Protein AF-A0AA95S8I0-F1 (afdb_monomer)

Sequence (92 aa):
MSYTYNLYSSDQLGLTKSYHIQTDLPPHKFRAIMMEFRRGGEKDPNVFLKYMIEQFQDGFHLFEYDDIVQYDADQENSAILANLLDQHDQTI

pLDDT: mean 70.84, std 14.08, range [43.91, 88.0]

Structure (mmCIF, N/CA/C/O backbone):
data_AF-A0AA95S8I0-F1
#
_entry.id   AF-A0AA95S8I0-F1
#
loop_
_atom_site.group_PDB
_atom_site.id
_atom_site.type_symbol
_atom_site.label_atom_id
_atom_site.label_alt_id
_atom_site.label_comp_id
_atom_site.label_asym_id
_atom_site.label_entity_id
_atom_site.label_seq_id
_atom_site.pdbx_PDB_ins_code
_atom_site.Cartn_x
_atom_site.Cartn_y
_atom_site.Cartn_z
_atom_site.occupancy
_atom_site.B_iso_or_equiv
_atom_site.auth_seq_id
_atom_site.auth_comp_id
_atom_site.auth_asym_id
_atom_site.auth_atom_id
_atom_site.pdbx_PDB_model_num
ATOM 1 N N . MET A 1 1 ? -13.144 -1.538 11.131 1.00 67.62 1 MET A N 1
ATOM 2 C CA . MET A 1 1 ? -12.897 -2.992 10.948 1.00 67.62 1 MET A CA 1
ATOM 3 C C . MET A 1 1 ? -11.762 -3.016 9.951 1.00 67.62 1 MET A C 1
ATOM 5 O O . MET A 1 1 ? -12.000 -2.629 8.815 1.00 67.62 1 MET A O 1
ATOM 9 N N . SER A 1 2 ? -10.537 -3.296 10.394 1.00 77.25 2 SER A N 1
ATOM 10 C CA . SER A 1 2 ? -9.345 -3.033 9.583 1.00 77.25 2 SER A CA 1
ATOM 11 C C . SER A 1 2 ? -9.009 -4.212 8.674 1.00 77.25 2 SER A C 1
ATOM 13 O O . SER A 1 2 ? -9.079 -5.364 9.100 1.00 77.25 2 SER A O 1
ATOM 15 N N . TYR A 1 3 ? -8.595 -3.915 7.449 1.00 83.19 3 TYR A N 1
ATOM 16 C CA . TYR A 1 3 ? -8.139 -4.869 6.447 1.00 83.19 3 TYR A CA 1
ATOM 17 C C . TYR A 1 3 ? -6.651 -4.671 6.191 1.00 83.19 3 TYR A C 1
ATOM 19 O O . TYR A 1 3 ? -6.180 -3.535 6.166 1.00 83.19 3 TYR A O 1
ATOM 27 N N . THR A 1 4 ? -5.936 -5.769 5.956 1.00 83.81 4 THR A N 1
ATOM 28 C CA . THR A 1 4 ? -4.512 -5.741 5.614 1.00 83.81 4 THR A CA 1
ATOM 29 C C . THR A 1 4 ? -4.325 -6.114 4.147 1.00 83.81 4 THR A C 1
ATOM 31 O O . THR A 1 4 ? -4.895 -7.101 3.678 1.00 83.81 4 THR A O 1
ATOM 34 N N . TYR A 1 5 ? -3.531 -5.330 3.423 1.00 82.50 5 TYR A N 1
ATOM 35 C CA . TYR A 1 5 ? -3.202 -5.534 2.017 1.00 82.50 5 TYR A CA 1
ATOM 36 C C . TYR A 1 5 ? -1.693 -5.538 1.825 1.00 82.50 5 TYR A C 1
ATOM 38 O O . TYR A 1 5 ? -1.004 -4.668 2.348 1.00 82.50 5 TYR A O 1
ATOM 46 N N . ASN A 1 6 ? -1.207 -6.464 1.003 1.00 80.25 6 ASN A N 1
ATOM 47 C CA . ASN A 1 6 ? 0.202 -6.536 0.645 1.00 80.25 6 ASN A CA 1
ATOM 48 C C . ASN A 1 6 ? 0.382 -6.032 -0.786 1.00 80.25 6 ASN A C 1
ATOM 50 O O . ASN A 1 6 ? -0.291 -6.495 -1.713 1.00 80.25 6 ASN A O 1
ATOM 54 N N . LEU A 1 7 ? 1.280 -5.069 -0.955 1.00 77.12 7 LEU A N 1
ATOM 55 C CA . LEU A 1 7 ? 1.689 -4.513 -2.236 1.00 77.12 7 LEU A CA 1
ATOM 56 C C . LEU A 1 7 ? 3.146 -4.876 -2.487 1.00 77.12 7 LEU A C 1
ATOM 58 O O . LEU A 1 7 ? 4.007 -4.626 -1.653 1.00 77.12 7 LEU A O 1
ATOM 62 N N . TYR A 1 8 ? 3.403 -5.455 -3.653 1.00 71.50 8 TYR A N 1
ATOM 63 C CA . TYR A 1 8 ? 4.738 -5.847 -4.077 1.00 71.50 8 TYR A CA 1
ATOM 64 C C . TYR A 1 8 ? 5.185 -4.921 -5.200 1.00 71.50 8 TYR A C 1
ATOM 66 O O . TYR A 1 8 ? 4.476 -4.765 -6.199 1.00 71.50 8 TYR A O 1
ATOM 74 N N . SER A 1 9 ? 6.356 -4.318 -5.034 1.00 69.06 9 SER A N 1
ATOM 75 C CA . SER A 1 9 ? 7.059 -3.612 -6.098 1.00 69.06 9 SER A CA 1
ATOM 76 C C . SER A 1 9 ? 8.148 -4.526 -6.628 1.00 69.06 9 SER A C 1
ATOM 78 O O . SER A 1 9 ? 9.069 -4.845 -5.886 1.00 69.06 9 SER A O 1
ATOM 80 N N . SER A 1 10 ? 8.066 -4.959 -7.886 1.00 59.47 10 SER A N 1
ATOM 81 C CA . SER A 1 10 ? 9.199 -5.629 -8.529 1.00 59.47 10 SER A CA 1
ATOM 82 C C . SER A 1 10 ? 10.016 -4.594 -9.286 1.00 59.47 10 SER A C 1
ATOM 84 O O . SER A 1 10 ? 9.543 -4.072 -10.300 1.00 59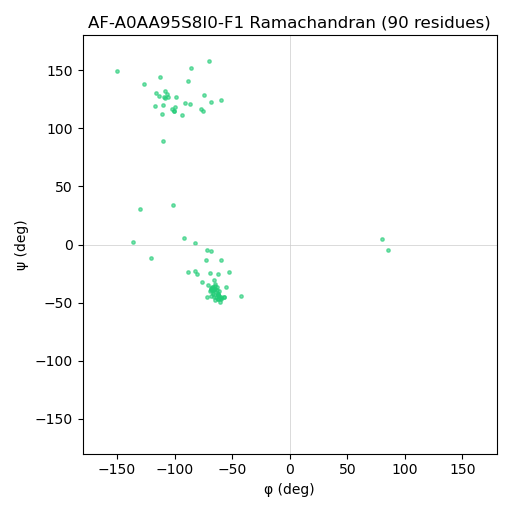.47 10 SER A O 1
ATOM 86 N N . ASP A 1 11 ? 11.231 -4.316 -8.824 1.00 54.28 11 ASP A N 1
ATOM 87 C CA . ASP A 1 11 ? 12.213 -3.643 -9.667 1.0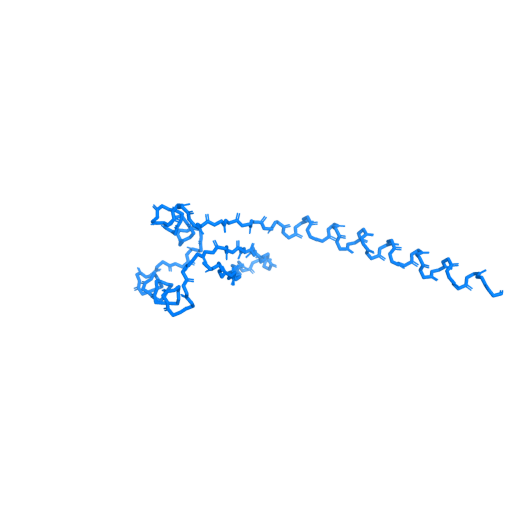0 54.28 11 ASP A CA 1
ATOM 88 C C . ASP A 1 11 ? 12.962 -4.681 -10.524 1.00 54.28 11 ASP A C 1
ATOM 90 O O . ASP A 1 11 ? 13.097 -5.846 -10.135 1.00 54.28 11 ASP A O 1
ATOM 94 N N . GLN A 1 12 ? 13.454 -4.285 -11.703 1.00 48.81 12 GLN A N 1
ATOM 95 C CA . GLN A 1 12 ? 14.121 -5.187 -12.665 1.00 48.81 12 GLN A CA 1
ATOM 96 C C . GLN A 1 12 ? 15.378 -5.881 -12.100 1.00 48.81 12 GLN A C 1
ATOM 98 O O . GLN A 1 12 ? 15.870 -6.841 -12.691 1.00 48.81 12 GLN A O 1
ATOM 103 N N . LEU A 1 13 ? 15.884 -5.413 -10.957 1.00 56.53 13 LEU A N 1
ATOM 104 C CA . LEU A 1 13 ? 17.087 -5.897 -10.279 1.00 56.53 13 LEU A CA 1
ATOM 105 C C . LEU A 1 13 ? 16.824 -6.992 -9.229 1.00 56.53 13 LEU A C 1
ATOM 107 O O . LEU A 1 13 ? 17.757 -7.408 -8.548 1.00 56.53 13 LEU A O 1
ATOM 111 N N . GLY A 1 14 ? 15.586 -7.479 -9.095 1.00 48.44 14 GLY A N 1
ATOM 112 C CA . GLY A 1 14 ? 15.260 -8.607 -8.211 1.00 48.44 14 GLY A CA 1
ATOM 113 C C . GLY A 1 14 ? 15.105 -8.253 -6.728 1.00 48.44 14 GLY A C 1
ATOM 114 O O . GLY A 1 14 ? 14.888 -9.152 -5.924 1.00 48.44 14 GLY A O 1
ATOM 115 N N . LEU A 1 15 ? 15.169 -6.966 -6.370 1.00 52.19 15 LEU A N 1
ATOM 116 C CA . LEU A 1 15 ? 14.766 -6.469 -5.053 1.00 52.19 15 LEU A CA 1
ATOM 117 C C . LEU A 1 15 ? 13.261 -6.182 -5.073 1.00 52.19 15 LEU A C 1
ATOM 119 O O . LEU A 1 15 ? 12.784 -5.390 -5.895 1.00 52.19 15 LEU A O 1
ATOM 123 N N . THR A 1 16 ? 12.513 -6.840 -4.189 1.00 59.97 16 THR A N 1
ATOM 124 C CA . THR A 1 16 ? 11.053 -6.745 -4.119 1.00 59.97 16 THR A CA 1
ATOM 125 C C . THR A 1 16 ? 10.616 -6.007 -2.871 1.00 59.97 16 THR A C 1
ATOM 127 O O . THR A 1 16 ? 10.293 -6.626 -1.869 1.00 59.97 16 THR A O 1
ATOM 130 N N . LYS A 1 17 ? 10.497 -4.677 -2.935 1.00 66.94 17 LYS A N 1
ATOM 131 C CA . LYS A 1 17 ? 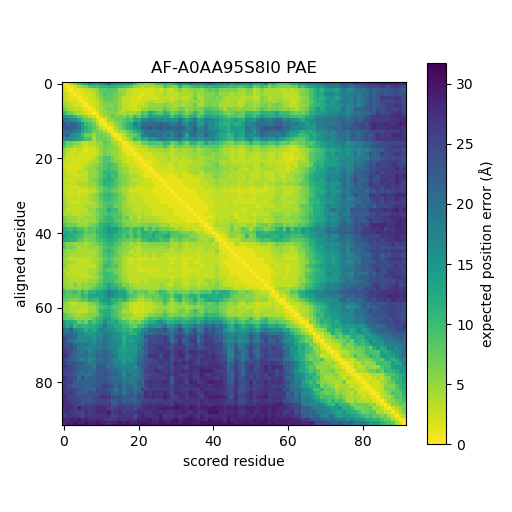9.916 -3.946 -1.800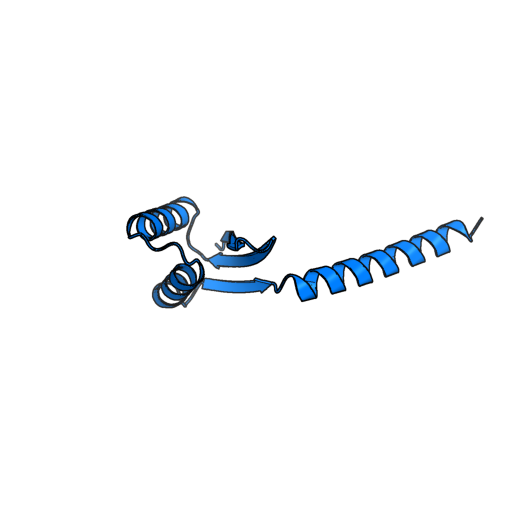 1.00 66.94 17 LYS A CA 1
ATOM 132 C C . LYS A 1 17 ? 8.494 -4.431 -1.537 1.00 66.94 17 LYS A C 1
ATOM 134 O O . LYS A 1 17 ? 7.644 -4.409 -2.439 1.00 66.94 17 LYS A O 1
ATOM 139 N N . SER A 1 18 ? 8.253 -4.859 -0.303 1.00 71.38 18 SER A N 1
ATOM 140 C CA . SER A 1 18 ? 6.945 -5.280 0.173 1.00 71.38 18 SER A CA 1
ATOM 141 C C . SER A 1 18 ? 6.361 -4.219 1.106 1.00 71.38 18 SER A C 1
ATOM 143 O O . SER A 1 18 ? 7.000 -3.724 2.034 1.00 71.38 18 SER A O 1
ATOM 145 N N . TYR A 1 19 ? 5.122 -3.835 0.819 1.00 78.81 19 TYR A N 1
ATOM 146 C CA . TYR A 1 19 ? 4.381 -2.828 1.564 1.00 78.81 19 TYR A CA 1
ATOM 147 C C . TYR A 1 19 ? 3.162 -3.487 2.188 1.00 78.81 19 TYR A C 1
ATOM 149 O O . TYR A 1 19 ? 2.296 -3.997 1.472 1.00 78.81 19 TYR A O 1
ATOM 157 N N . HIS A 1 20 ? 3.075 -3.470 3.514 1.00 83.81 20 HIS A N 1
ATOM 158 C CA . HIS A 1 20 ? 1.897 -3.937 4.235 1.00 83.81 20 HIS A CA 1
ATOM 159 C C . HIS A 1 20 ? 1.058 -2.734 4.644 1.00 83.81 20 HIS A C 1
ATOM 161 O O . HIS A 1 20 ? 1.494 -1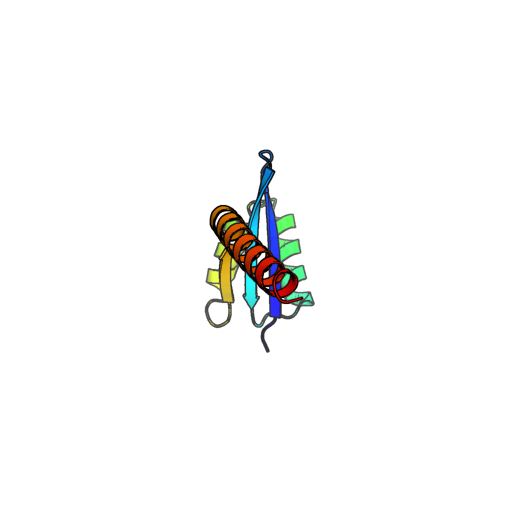.867 5.398 1.00 83.81 20 HIS A O 1
ATOM 167 N N . ILE A 1 21 ? -0.163 -2.685 4.133 1.00 84.88 21 ILE A N 1
ATOM 168 C CA . ILE A 1 21 ? -1.105 -1.598 4.354 1.00 84.88 21 ILE A CA 1
ATOM 169 C C . ILE A 1 21 ? -2.229 -2.105 5.234 1.00 84.88 21 ILE A C 1
ATOM 171 O O . ILE A 1 21 ? -2.975 -2.989 4.820 1.00 84.88 21 ILE A O 1
ATOM 175 N N . GLN A 1 22 ? -2.415 -1.492 6.394 1.00 86.31 22 GLN A N 1
ATOM 176 C CA . GLN A 1 22 ? -3.621 -1.656 7.189 1.00 86.31 22 GLN A CA 1
ATOM 177 C C . GLN A 1 22 ? -4.551 -0.467 6.941 1.00 86.31 22 GLN A C 1
ATOM 179 O O . GLN A 1 22 ? -4.132 0.682 7.045 1.00 86.31 22 GLN A O 1
ATOM 184 N N . THR A 1 23 ? -5.805 -0.731 6.572 1.00 86.88 23 THR A N 1
ATOM 185 C CA . THR A 1 23 ? -6.808 0.313 6.322 1.00 86.88 23 THR A CA 1
ATOM 186 C C . THR A 1 23 ? -8.228 -0.145 6.633 1.00 86.88 23 THR A C 1
ATOM 188 O O . THR A 1 23 ? -8.566 -1.312 6.457 1.00 86.88 23 THR A O 1
ATOM 191 N N . ASP A 1 24 ? -9.101 0.771 7.054 1.00 88.00 24 ASP A N 1
ATOM 192 C CA . ASP A 1 24 ? -10.544 0.509 7.183 1.00 88.00 24 ASP A CA 1
ATOM 193 C C . ASP A 1 24 ? -11.265 0.383 5.830 1.00 88.00 24 ASP A C 1
ATOM 195 O O . ASP A 1 24 ? -12.460 0.069 5.774 1.00 88.00 24 ASP A O 1
ATOM 199 N N . LEU A 1 25 ? -10.559 0.606 4.716 1.00 86.19 25 LEU A N 1
ATOM 200 C CA . LEU A 1 25 ? -11.126 0.436 3.388 1.00 86.19 25 LEU A CA 1
ATOM 201 C C . LEU A 1 25 ? -11.409 -1.046 3.104 1.00 86.19 25 LEU A C 1
ATOM 203 O O . LEU A 1 25 ? -10.485 -1.864 3.094 1.00 86.19 25 LEU A O 1
ATOM 207 N N . PRO A 1 26 ? -12.667 -1.406 2.790 1.00 87.19 26 PRO A N 1
ATOM 208 C CA . PRO A 1 26 ? -13.005 -2.767 2.417 1.00 87.19 26 PRO A CA 1
ATOM 209 C C . PRO A 1 26 ? -12.426 -3.127 1.036 1.00 87.19 26 PRO A C 1
ATOM 211 O O . PRO A 1 26 ? -12.220 -2.239 0.197 1.00 87.19 26 PRO A O 1
ATOM 214 N N . PRO A 1 27 ? -12.255 -4.429 0.734 1.00 84.62 27 PRO A N 1
ATOM 215 C CA . PRO A 1 27 ? -11.509 -4.889 -0.442 1.00 84.62 27 PRO A CA 1
ATOM 216 C C . PRO A 1 27 ? -11.996 -4.331 -1.780 1.00 84.62 27 PRO A C 1
ATOM 218 O O . PRO A 1 27 ? -11.196 -4.045 -2.668 1.00 84.62 27 PRO A O 1
ATOM 221 N N . HIS A 1 28 ? -13.308 -4.149 -1.939 1.00 85.88 28 HIS A N 1
ATOM 222 C CA . HIS A 1 28 ? -13.887 -3.624 -3.175 1.00 85.88 28 HIS A CA 1
ATOM 223 C C . HIS A 1 28 ? -13.527 -2.148 -3.413 1.00 85.88 28 HIS A C 1
ATOM 225 O O . HIS A 1 28 ? -13.243 -1.780 -4.551 1.00 85.88 28 HIS A O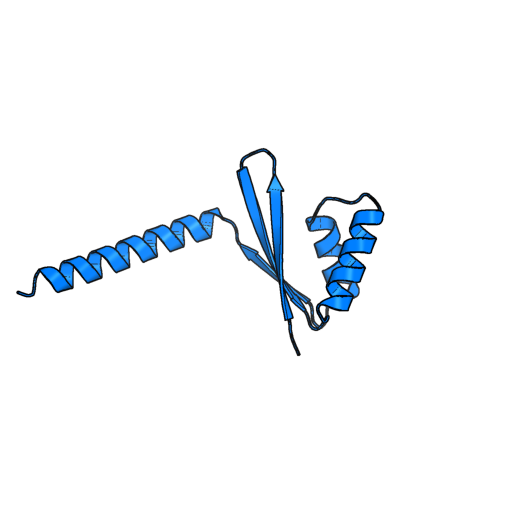 1
ATOM 231 N N . LYS A 1 29 ? -13.477 -1.321 -2.357 1.00 86.12 29 LYS A N 1
ATOM 232 C CA . LYS A 1 29 ? -13.068 0.090 -2.459 1.00 86.12 29 LYS A CA 1
ATOM 233 C C . LYS A 1 29 ? -11.572 0.207 -2.703 1.00 86.12 29 LYS A C 1
ATOM 235 O O . LYS A 1 29 ? -11.166 0.927 -3.606 1.00 86.12 29 LYS A O 1
ATOM 240 N N . PHE A 1 30 ? -10.772 -0.555 -1.959 1.00 87.38 30 PHE A N 1
ATOM 241 C CA . PHE A 1 30 ? -9.320 -0.569 -2.131 1.00 87.38 30 PHE A CA 1
ATOM 242 C C . PHE A 1 30 ? -8.926 -0.952 -3.569 1.00 87.38 30 PHE A C 1
ATOM 244 O O . PHE A 1 30 ? -8.125 -0.270 -4.207 1.00 87.38 30 PHE A O 1
ATOM 251 N N . ARG A 1 31 ? -9.564 -1.991 -4.132 1.00 84.81 31 ARG A N 1
ATOM 252 C CA . ARG A 1 31 ? -9.367 -2.388 -5.536 1.00 84.81 31 ARG A CA 1
ATOM 253 C C . ARG A 1 31 ? -9.802 -1.312 -6.529 1.00 84.81 31 ARG A C 1
ATOM 255 O O . ARG A 1 31 ? -9.104 -1.116 -7.518 1.00 84.81 31 ARG A O 1
ATOM 262 N N . ALA A 1 32 ? -10.929 -0.639 -6.295 1.00 85.50 32 ALA A N 1
ATOM 263 C CA . ALA A 1 32 ? -11.401 0.429 -7.176 1.00 85.50 32 ALA A CA 1
ATOM 264 C C . ALA A 1 32 ? -10.383 1.576 -7.257 1.00 85.50 32 ALA A C 1
ATOM 266 O O . ALA A 1 32 ? -9.957 1.921 -8.357 1.00 85.50 32 ALA A O 1
ATOM 267 N N . ILE A 1 33 ? -9.909 2.057 -6.103 1.00 87.31 33 ILE A N 1
ATOM 268 C CA . ILE A 1 33 ? -8.908 3.130 -6.014 1.00 87.31 33 ILE A CA 1
ATOM 269 C C . ILE A 1 33 ? -7.617 2.715 -6.729 1.00 87.31 33 ILE A C 1
ATOM 271 O O . ILE A 1 33 ? -7.094 3.458 -7.555 1.00 87.31 33 ILE A O 1
ATOM 275 N N . MET A 1 34 ? -7.125 1.496 -6.486 1.00 84.56 34 MET A N 1
ATOM 276 C CA . MET A 1 34 ? -5.919 0.992 -7.150 1.00 84.56 34 MET A CA 1
ATOM 277 C C . MET A 1 34 ? -6.075 0.899 -8.676 1.00 84.56 34 MET A C 1
ATOM 279 O O . MET A 1 34 ? -5.141 1.213 -9.414 1.00 84.56 34 MET A O 1
ATOM 283 N N . MET A 1 35 ? -7.239 0.466 -9.170 1.00 83.81 35 MET A N 1
ATOM 284 C CA . MET A 1 35 ? -7.507 0.415 -10.609 1.00 83.81 35 MET A CA 1
ATOM 285 C C . MET A 1 35 ? -7.559 1.811 -11.227 1.00 83.81 35 MET A C 1
ATOM 287 O O . MET A 1 35 ? -7.015 2.002 -12.311 1.00 83.81 35 MET A O 1
ATOM 291 N N . GLU A 1 36 ? -8.185 2.780 -10.562 1.00 85.62 36 GLU A N 1
ATOM 292 C CA . GLU A 1 36 ? -8.208 4.171 -11.023 1.00 85.62 36 GLU A CA 1
ATOM 293 C C . GLU A 1 36 ? -6.801 4.767 -11.065 1.00 85.62 36 GLU A C 1
ATOM 295 O O . GLU A 1 36 ? -6.418 5.352 -12.078 1.00 85.62 36 GLU A O 1
ATOM 300 N N . PHE A 1 37 ? -5.995 4.509 -10.035 1.00 83.50 37 PHE A N 1
ATOM 301 C CA . PHE A 1 37 ? -4.608 4.957 -9.973 1.00 83.50 37 PHE A CA 1
ATOM 302 C C . PHE A 1 37 ? -3.772 4.407 -11.138 1.00 83.50 37 PHE A C 1
ATOM 304 O O . PHE A 1 37 ? -3.098 5.160 -11.839 1.00 83.50 37 PHE A O 1
ATOM 311 N N . ARG A 1 38 ? -3.910 3.105 -11.437 1.00 80.25 38 ARG A N 1
ATOM 312 C CA . ARG A 1 38 ? -3.250 2.467 -12.592 1.00 80.25 38 ARG A CA 1
ATOM 313 C C . ARG A 1 38 ? -3.738 3.012 -13.935 1.00 80.25 38 ARG A C 1
ATOM 315 O O . ARG A 1 38 ? -2.960 3.081 -14.884 1.00 80.25 38 ARG A O 1
ATOM 322 N N . ARG A 1 39 ? -5.018 3.387 -14.049 1.00 80.50 39 ARG A N 1
ATOM 323 C CA . ARG A 1 39 ? -5.578 3.985 -15.278 1.00 80.50 39 ARG A CA 1
ATOM 324 C C . ARG A 1 39 ? -5.031 5.386 -15.542 1.00 80.50 39 ARG A C 1
ATOM 326 O O . ARG A 1 39 ? -4.974 5.775 -16.704 1.00 80.50 39 ARG A O 1
ATOM 333 N N . GLY A 1 40 ? -4.583 6.093 -14.505 1.00 79.31 40 GLY A N 1
ATOM 334 C CA . GLY A 1 40 ? -3.864 7.364 -14.622 1.00 79.31 40 GLY A CA 1
ATOM 335 C C . GLY A 1 40 ? -2.460 7.246 -15.229 1.00 79.31 40 GLY A C 1
ATOM 336 O O . GLY A 1 40 ? -1.827 8.265 -15.477 1.00 79.31 40 GLY A O 1
ATOM 337 N N . GLY A 1 41 ? -1.973 6.027 -15.489 1.00 73.50 41 GLY A N 1
ATOM 338 C CA . GLY A 1 41 ? -0.638 5.776 -16.040 1.00 73.50 41 GLY A CA 1
ATOM 339 C C . GLY A 1 41 ? 0.471 5.724 -14.989 1.00 73.50 41 GLY A C 1
ATOM 340 O O . GLY A 1 41 ? 1.599 5.372 -15.333 1.00 73.50 41 GLY A O 1
ATOM 341 N N . GLU A 1 42 ? 0.148 6.006 -13.726 1.00 74.25 42 GLU A N 1
ATOM 342 C CA . GLU A 1 42 ? 1.087 5.918 -12.614 1.00 74.25 42 GLU A CA 1
ATOM 343 C C . GLU A 1 42 ? 1.338 4.452 -12.247 1.00 74.25 42 GLU A C 1
ATOM 345 O O . GLU A 1 42 ? 0.408 3.652 -12.081 1.00 74.25 42 GLU A O 1
ATOM 350 N N . LYS A 1 43 ? 2.616 4.090 -12.164 1.00 72.19 43 LYS A N 1
ATOM 351 C CA . LYS A 1 43 ? 3.066 2.724 -11.867 1.00 72.19 43 LYS A CA 1
ATOM 352 C C . LYS A 1 43 ? 3.918 2.665 -10.613 1.00 72.19 43 LYS A C 1
ATOM 354 O O . LYS A 1 43 ? 4.168 1.557 -10.145 1.00 72.19 43 LYS A O 1
ATOM 359 N N . ASP A 1 44 ? 4.345 3.810 -10.088 1.00 77.62 44 ASP A N 1
ATOM 360 C CA . ASP A 1 44 ? 5.138 3.858 -8.875 1.00 77.62 44 ASP A CA 1
ATOM 361 C C . ASP A 1 44 ? 4.241 3.605 -7.645 1.00 77.62 44 ASP A C 1
ATOM 363 O O . ASP A 1 44 ? 3.349 4.409 -7.335 1.00 77.62 44 ASP A O 1
ATOM 367 N N . PRO A 1 45 ? 4.452 2.491 -6.919 1.00 77.31 45 PRO A N 1
ATOM 368 C CA . PRO A 1 45 ? 3.697 2.193 -5.711 1.00 77.31 45 PRO A CA 1
ATOM 369 C C . PRO A 1 45 ? 3.900 3.244 -4.613 1.00 77.31 45 PRO A C 1
ATOM 371 O O . PRO A 1 45 ? 2.984 3.447 -3.819 1.00 77.31 45 PRO A O 1
ATOM 374 N N . ASN A 1 46 ? 5.021 3.972 -4.586 1.00 80.44 46 ASN A N 1
ATOM 375 C CA . ASN A 1 46 ? 5.247 5.032 -3.599 1.00 80.44 46 ASN A CA 1
ATOM 376 C C . ASN A 1 46 ? 4.288 6.213 -3.798 1.00 80.44 46 ASN A C 1
ATOM 378 O O . ASN A 1 46 ? 3.796 6.788 -2.825 1.00 80.44 46 ASN A O 1
ATOM 382 N N . VAL A 1 47 ? 3.963 6.552 -5.049 1.00 82.88 47 VAL A N 1
ATOM 383 C CA . VAL A 1 47 ? 3.006 7.626 -5.362 1.00 82.88 47 VAL A CA 1
ATOM 384 C C . VAL A 1 47 ? 1.594 7.209 -4.936 1.00 82.88 47 VAL A C 1
ATOM 386 O O . VAL A 1 47 ? 0.860 8.009 -4.353 1.00 82.88 47 VAL A O 1
ATOM 389 N N . PHE A 1 48 ? 1.239 5.934 -5.132 1.00 85.12 48 PHE A N 1
ATOM 390 C CA . PHE A 1 48 ? -0.019 5.364 -4.639 1.00 85.12 48 PHE A CA 1
ATOM 391 C C . PHE A 1 48 ? -0.109 5.392 -3.109 1.00 85.12 48 PHE A C 1
ATOM 393 O O . PHE A 1 48 ? -1.119 5.819 -2.553 1.00 85.12 48 PHE A O 1
ATOM 400 N N . LEU A 1 49 ? 0.951 4.969 -2.419 1.00 84.75 49 LEU A N 1
ATOM 401 C CA . LEU A 1 49 ? 1.016 4.968 -0.958 1.00 84.75 49 LEU A CA 1
ATOM 402 C C . LEU A 1 49 ? 0.879 6.376 -0.388 1.00 84.75 49 LEU A C 1
ATOM 404 O O . LEU A 1 49 ? 0.094 6.588 0.533 1.00 84.75 49 LEU A O 1
ATOM 408 N N . LYS A 1 50 ? 1.577 7.349 -0.978 1.00 86.69 50 LYS A N 1
ATOM 409 C CA . LYS A 1 50 ? 1.479 8.751 -0.577 1.00 8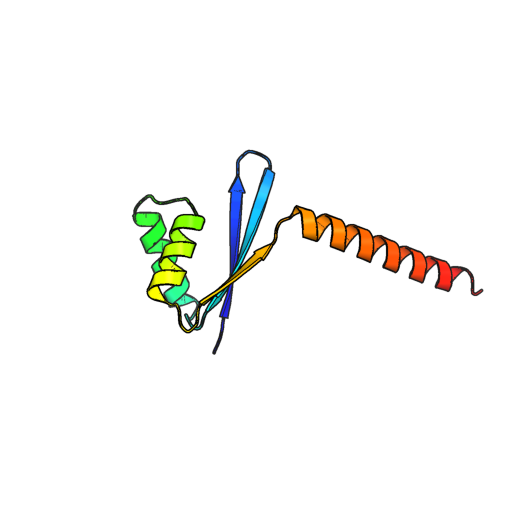6.69 50 LYS A CA 1
ATOM 410 C C . LYS A 1 50 ? 0.053 9.282 -0.721 1.00 86.69 50 LYS A C 1
ATOM 412 O O . LYS A 1 50 ? -0.467 9.869 0.223 1.00 86.69 50 LYS A O 1
ATOM 417 N N . TYR A 1 51 ? -0.600 9.011 -1.853 1.00 87.62 51 TYR A N 1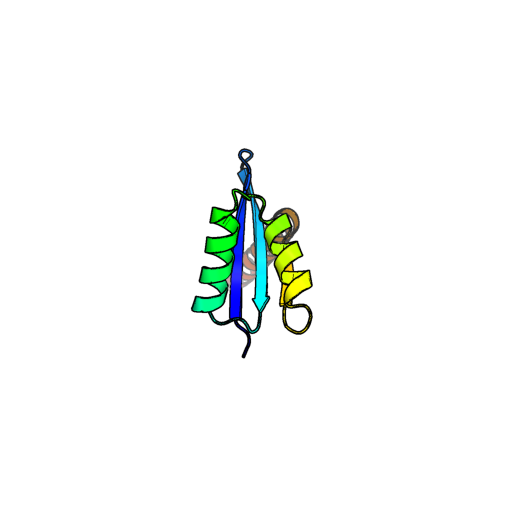
ATOM 418 C CA . TYR A 1 51 ? -2.006 9.366 -2.056 1.00 87.62 51 TYR A CA 1
ATOM 419 C C . TYR A 1 51 ? -2.909 8.748 -0.979 1.00 87.62 51 TYR A C 1
ATOM 421 O O . TYR A 1 51 ? -3.761 9.430 -0.412 1.00 87.62 51 TYR A O 1
ATOM 429 N N . MET A 1 52 ? -2.706 7.469 -0.659 1.00 86.94 52 MET A N 1
ATOM 430 C CA . MET A 1 52 ? -3.516 6.784 0.346 1.00 86.94 52 MET A CA 1
ATOM 431 C C . MET A 1 52 ? -3.305 7.347 1.757 1.00 86.94 52 MET A C 1
ATOM 433 O O . MET A 1 52 ? -4.277 7.502 2.493 1.00 86.94 52 MET A O 1
ATOM 437 N N . ILE A 1 53 ? -2.068 7.700 2.120 1.00 86.69 53 ILE A N 1
ATOM 438 C CA . ILE A 1 53 ? -1.759 8.360 3.395 1.00 86.69 53 ILE A CA 1
ATOM 439 C C . ILE A 1 53 ? -2.456 9.717 3.461 1.00 86.69 53 ILE A C 1
ATOM 441 O O . ILE A 1 53 ? -3.098 10.013 4.459 1.00 86.69 53 ILE A O 1
ATOM 445 N N . GLU A 1 54 ? -2.371 10.530 2.407 1.00 87.38 54 GLU A N 1
ATOM 446 C CA . GLU A 1 54 ? -2.970 11.870 2.377 1.00 87.38 54 GLU A CA 1
ATOM 447 C C . GLU A 1 54 ? -4.503 11.839 2.450 1.00 87.38 54 GLU A C 1
ATOM 449 O O . GLU A 1 54 ? -5.101 12.690 3.105 1.00 87.38 54 GLU A O 1
ATOM 454 N N . GLN A 1 55 ? -5.146 10.868 1.798 1.00 85.69 55 GLN A N 1
ATOM 455 C CA . GLN A 1 55 ? -6.610 10.791 1.730 1.00 85.69 55 GLN A CA 1
ATOM 456 C C . GLN A 1 55 ? -7.254 10.016 2.889 1.00 85.69 55 GLN A C 1
ATOM 458 O O . GLN A 1 55 ? -8.432 10.230 3.174 1.00 85.69 55 GLN A O 1
ATOM 463 N N . PHE A 1 56 ? -6.520 9.114 3.550 1.00 83.50 56 PHE A N 1
ATOM 464 C CA . PHE A 1 56 ? -7.077 8.182 4.542 1.00 83.50 56 PHE A CA 1
ATOM 465 C C . PHE A 1 56 ? -6.305 8.166 5.877 1.00 83.50 56 PHE A C 1
ATOM 467 O O . PHE A 1 56 ? -6.289 7.136 6.553 1.00 83.50 56 PHE A O 1
ATOM 474 N N . GLN A 1 57 ? -5.700 9.300 6.267 1.00 74.62 57 GLN A N 1
ATOM 475 C CA . GLN A 1 57 ? -4.817 9.455 7.443 1.00 74.62 57 GLN A CA 1
ATOM 476 C C . GLN A 1 57 ? -5.288 8.735 8.719 1.00 74.62 57 GLN A C 1
ATOM 478 O O . GLN A 1 57 ? -4.483 8.073 9.364 1.00 74.62 57 GLN A O 1
ATOM 483 N N . ASP A 1 58 ? -6.574 8.826 9.071 1.00 74.06 58 ASP A N 1
ATOM 484 C CA . ASP A 1 58 ? -7.089 8.332 10.360 1.00 74.06 58 ASP A CA 1
ATOM 485 C C . ASP A 1 58 ? -7.162 6.802 10.484 1.00 74.06 58 ASP A C 1
ATOM 487 O O . ASP A 1 58 ? -7.339 6.280 11.583 1.00 74.06 58 ASP A O 1
ATOM 491 N N . GLY A 1 59 ? -7.031 6.068 9.378 1.00 73.88 59 GLY A N 1
ATOM 492 C CA . GLY A 1 59 ? -7.132 4.608 9.385 1.00 73.88 59 GLY A CA 1
ATOM 493 C C . GLY A 1 59 ? -6.064 3.909 8.564 1.00 73.88 59 GLY A C 1
ATOM 494 O O . GLY A 1 59 ? -6.133 2.693 8.436 1.00 73.88 59 GLY A O 1
ATOM 495 N N . PHE A 1 60 ? -5.122 4.640 7.967 1.00 82.00 60 PHE A N 1
ATOM 496 C CA . PHE A 1 60 ? -4.097 4.082 7.094 1.00 82.00 60 PHE A CA 1
ATOM 497 C C . PHE A 1 60 ? -2.773 3.921 7.844 1.00 82.00 60 PHE A C 1
ATOM 499 O O . PHE A 1 60 ? -2.132 4.902 8.215 1.00 82.00 60 PHE A O 1
ATOM 506 N N . HIS A 1 61 ? -2.330 2.678 8.013 1.00 83.38 61 HIS A N 1
ATOM 507 C CA . HIS A 1 61 ? -1.007 2.360 8.544 1.00 83.38 61 HIS A CA 1
ATOM 508 C C . HIS A 1 61 ? -0.185 1.632 7.487 1.00 83.38 61 HIS A C 1
ATOM 510 O O . HIS A 1 61 ? -0.649 0.662 6.887 1.00 83.38 61 HIS A O 1
ATOM 516 N N . LEU A 1 62 ? 1.039 2.108 7.273 1.00 82.00 62 LEU A N 1
ATOM 517 C CA . LEU A 1 62 ? 2.011 1.506 6.373 1.00 82.00 62 LEU A CA 1
ATOM 518 C C . LEU A 1 62 ? 3.120 0.859 7.196 1.00 82.00 62 LEU A C 1
ATOM 520 O O . LEU A 1 62 ? 3.746 1.525 8.018 1.00 82.00 62 LEU A O 1
ATOM 524 N N . PHE A 1 63 ? 3.373 -0.418 6.942 1.00 79.38 63 PHE A N 1
ATOM 525 C CA . PHE A 1 63 ? 4.545 -1.125 7.433 1.00 79.38 63 PHE A CA 1
ATOM 526 C C . PHE A 1 63 ? 5.443 -1.416 6.230 1.00 79.38 63 PHE A C 1
ATOM 528 O O . PHE A 1 63 ? 5.061 -2.160 5.321 1.00 79.38 63 PHE A O 1
ATOM 535 N N . GLU A 1 64 ? 6.605 -0.767 6.206 1.00 66.00 64 GLU A N 1
ATOM 536 C CA . GLU A 1 64 ? 7.650 -1.006 5.215 1.00 66.00 64 GLU A CA 1
ATOM 537 C C . GLU A 1 64 ? 8.589 -2.079 5.759 1.00 66.00 64 GLU A C 1
ATOM 539 O O . GLU A 1 64 ? 9.161 -1.918 6.839 1.00 66.00 64 GLU A O 1
ATOM 544 N N . TYR A 1 65 ? 8.728 -3.179 5.022 1.00 62.47 65 TYR A N 1
ATOM 545 C CA . TYR A 1 65 ? 9.735 -4.189 5.313 1.00 62.47 65 TYR A CA 1
ATOM 546 C C . TYR A 1 65 ? 10.880 -3.988 4.327 1.00 62.47 65 TYR A C 1
ATOM 548 O O . TYR A 1 65 ? 10.694 -4.093 3.114 1.00 62.47 65 TYR A O 1
ATOM 556 N N . ASP A 1 66 ? 12.060 -3.655 4.848 1.00 56.62 66 ASP A N 1
ATOM 557 C CA . ASP A 1 66 ? 13.288 -3.762 4.070 1.00 56.62 66 ASP A CA 1
ATOM 558 C C . ASP A 1 66 ? 13.660 -5.247 4.033 1.00 56.62 66 ASP A C 1
ATOM 560 O O . ASP A 1 66 ? 13.930 -5.844 5.079 1.00 56.62 66 ASP A O 1
ATOM 564 N N . ASP A 1 67 ? 13.673 -5.846 2.840 1.00 52.53 67 ASP A N 1
ATOM 565 C CA . ASP A 1 67 ? 14.008 -7.266 2.626 1.00 52.53 67 ASP A CA 1
ATOM 566 C C . ASP A 1 67 ? 15.360 -7.654 3.269 1.00 52.53 67 ASP A C 1
ATOM 568 O O . ASP A 1 67 ? 15.576 -8.811 3.626 1.00 52.53 67 ASP A O 1
ATOM 572 N N . ILE A 1 68 ? 16.257 -6.682 3.483 1.00 51.41 68 ILE A N 1
ATOM 573 C CA . ILE A 1 68 ? 17.542 -6.861 4.177 1.00 51.41 68 ILE A CA 1
ATOM 574 C C . ILE A 1 68 ? 17.330 -7.306 5.635 1.00 51.41 68 ILE A C 1
ATOM 576 O O . ILE A 1 68 ? 17.997 -8.222 6.104 1.00 51.41 68 ILE A O 1
ATOM 580 N N . VAL A 1 69 ? 16.367 -6.708 6.344 1.00 50.62 69 VAL A N 1
ATOM 581 C CA . VAL A 1 69 ? 16.105 -7.013 7.761 1.00 50.62 69 VAL A CA 1
ATOM 582 C C . VAL A 1 69 ? 15.358 -8.340 7.912 1.00 50.62 69 VAL A C 1
ATOM 584 O O . VAL A 1 69 ? 15.580 -9.059 8.883 1.00 50.62 69 VAL A O 1
ATOM 587 N N . GLN A 1 70 ? 14.500 -8.697 6.949 1.00 49.09 70 GLN A N 1
ATOM 588 C CA . GLN A 1 70 ? 13.829 -10.001 6.941 1.00 49.09 70 GLN A CA 1
ATOM 589 C C . GLN A 1 70 ? 14.796 -11.150 6.660 1.00 49.09 70 GLN A C 1
ATOM 591 O O . GLN A 1 70 ? 14.700 -12.170 7.330 1.00 49.09 70 GLN A O 1
ATOM 596 N N . TYR A 1 71 ? 15.758 -10.981 5.748 1.00 50.72 71 TYR A N 1
ATOM 597 C CA . TYR A 1 71 ? 16.778 -12.004 5.508 1.00 50.72 71 TYR A CA 1
ATOM 598 C C . TYR A 1 71 ? 17.639 -12.267 6.754 1.00 50.72 71 TYR A C 1
ATOM 600 O O . TYR A 1 71 ? 17.872 -13.425 7.102 1.00 50.72 71 TYR A O 1
ATOM 608 N N . ASP A 1 72 ? 18.062 -11.210 7.454 1.00 48.88 72 ASP A N 1
ATOM 609 C CA . ASP A 1 72 ? 18.848 -11.338 8.688 1.00 48.88 72 ASP A CA 1
ATOM 610 C C . ASP A 1 72 ? 18.025 -11.975 9.821 1.00 48.88 72 ASP A C 1
ATOM 612 O O . ASP A 1 72 ? 18.503 -12.890 10.495 1.00 48.88 72 ASP A O 1
ATOM 616 N N . ALA A 1 73 ? 16.761 -11.568 9.987 1.00 54.38 73 ALA A N 1
ATOM 617 C CA . ALA A 1 73 ? 15.860 -12.161 10.975 1.00 54.38 73 ALA A CA 1
ATOM 618 C C . ALA A 1 73 ? 15.531 -13.632 10.660 1.00 54.38 73 ALA A C 1
ATOM 620 O O . ALA A 1 73 ? 15.464 -14.459 11.570 1.00 54.38 73 ALA A O 1
ATOM 621 N N . ASP A 1 74 ? 15.355 -13.985 9.386 1.00 54.19 74 ASP A N 1
ATOM 622 C CA . ASP A 1 74 ? 15.103 -15.360 8.953 1.00 54.19 74 ASP A CA 1
ATOM 623 C C . ASP A 1 74 ? 16.358 -16.234 9.091 1.00 54.19 74 ASP A C 1
ATOM 625 O O . ASP A 1 74 ? 16.241 -17.403 9.473 1.00 54.19 74 ASP A O 1
ATOM 629 N N . GLN A 1 75 ? 17.562 -15.690 8.865 1.00 56.72 75 GLN A N 1
ATOM 630 C CA . GLN A 1 75 ? 18.820 -16.384 9.164 1.00 56.72 75 GLN A CA 1
ATOM 631 C C . GLN A 1 75 ? 18.999 -16.632 10.661 1.00 56.72 75 GLN A C 1
ATOM 633 O O . GLN A 1 75 ? 19.325 -17.756 11.052 1.00 56.72 75 GLN A O 1
ATOM 638 N N . GLU A 1 76 ? 18.780 -15.618 11.497 1.00 55.31 76 GLU A N 1
ATOM 639 C CA . GLU A 1 76 ? 18.923 -15.743 12.948 1.00 55.31 76 GLU A CA 1
ATOM 640 C C . GLU A 1 76 ? 17.899 -16.738 13.514 1.00 55.31 76 GLU A C 1
ATOM 642 O O . GLU A 1 76 ? 18.263 -17.660 14.248 1.00 55.31 76 GLU A O 1
ATOM 647 N N . ASN A 1 77 ? 16.638 -16.649 13.082 1.00 53.78 77 ASN A N 1
ATOM 648 C CA . ASN A 1 77 ? 15.591 -17.590 13.482 1.00 53.78 77 ASN A CA 1
ATOM 649 C C . ASN A 1 77 ? 15.881 -19.019 13.005 1.00 53.78 77 ASN A C 1
ATOM 651 O O . ASN A 1 77 ? 15.673 -19.972 13.759 1.00 53.78 77 ASN A O 1
ATOM 655 N N . SER A 1 78 ? 16.406 -19.186 11.787 1.00 56.25 78 SER A N 1
ATOM 656 C CA . SER A 1 78 ? 16.809 -20.501 11.271 1.00 56.25 78 SER A CA 1
ATOM 657 C C . SER A 1 78 ? 17.981 -21.092 12.061 1.00 56.25 78 SER A C 1
ATOM 659 O O . SER A 1 78 ? 17.980 -22.288 12.351 1.00 56.25 78 SER A O 1
ATOM 661 N N . ALA A 1 79 ? 18.955 -20.271 12.466 1.00 61.44 79 ALA A N 1
ATOM 662 C CA . ALA A 1 79 ? 20.090 -20.700 13.282 1.00 61.44 79 ALA A CA 1
ATOM 663 C C . ALA A 1 79 ? 19.673 -21.085 14.713 1.00 61.44 79 ALA A C 1
ATOM 665 O O . ALA A 1 79 ? 20.183 -22.060 15.268 1.00 61.44 79 ALA A O 1
ATOM 666 N N . ILE A 1 80 ? 18.726 -20.358 15.312 1.00 58.31 80 ILE A N 1
ATOM 667 C CA . ILE A 1 80 ? 18.158 -20.697 16.626 1.00 58.31 80 ILE A CA 1
ATOM 668 C C . ILE A 1 80 ? 17.373 -22.012 16.546 1.00 58.31 80 ILE A C 1
ATOM 670 O O . ILE A 1 80 ? 17.561 -22.888 17.390 1.00 58.31 80 ILE A O 1
ATOM 674 N N . LEU A 1 81 ? 16.538 -22.187 15.515 1.00 54.97 81 LEU A N 1
ATOM 675 C CA . LEU A 1 81 ? 15.778 -23.422 15.293 1.00 54.97 81 LEU A CA 1
ATOM 676 C C . LEU A 1 81 ? 16.693 -24.632 15.068 1.00 54.97 81 LEU A C 1
ATOM 678 O O . LEU A 1 81 ? 16.443 -25.687 15.646 1.00 54.97 81 LEU A O 1
ATOM 682 N N . ALA A 1 82 ? 17.766 -24.480 14.287 1.00 57.78 82 ALA A N 1
ATOM 683 C CA . ALA A 1 82 ? 18.751 -25.540 14.073 1.00 57.78 82 ALA A CA 1
ATOM 684 C C . ALA A 1 82 ? 19.446 -25.952 15.383 1.00 57.78 82 ALA A C 1
ATOM 686 O O . ALA A 1 82 ? 19.507 -27.137 15.699 1.00 57.78 82 ALA A O 1
ATOM 687 N N . ASN A 1 83 ? 19.880 -24.984 16.198 1.00 58.22 83 ASN A N 1
ATOM 688 C CA . ASN A 1 83 ? 20.509 -25.271 17.491 1.00 58.22 83 ASN A CA 1
ATOM 689 C C . ASN A 1 83 ? 19.555 -25.945 18.491 1.00 58.22 83 ASN A C 1
ATOM 691 O O . ASN A 1 83 ? 19.979 -26.801 19.264 1.00 58.22 83 ASN A O 1
ATOM 695 N N . LEU A 1 84 ? 18.269 -25.579 18.488 1.00 55.31 84 LEU A N 1
ATOM 696 C CA . LEU A 1 84 ? 17.263 -26.221 19.340 1.00 55.31 84 LEU A CA 1
ATOM 697 C C . LEU A 1 84 ? 16.995 -27.673 18.927 1.00 55.31 84 LEU A C 1
ATOM 699 O O . LEU A 1 84 ? 16.783 -28.518 19.795 1.00 55.31 84 LEU A O 1
ATOM 703 N N . LEU A 1 85 ? 17.019 -27.969 17.624 1.00 57.72 85 LEU A N 1
ATOM 704 C CA . LEU A 1 85 ? 16.881 -29.332 17.107 1.00 57.72 85 LEU A CA 1
ATOM 705 C C . LEU A 1 85 ? 18.107 -30.188 17.456 1.00 57.72 85 LEU A C 1
ATOM 707 O O . LEU A 1 85 ? 17.940 -31.290 17.973 1.00 57.72 85 LEU A O 1
ATOM 711 N N . ASP A 1 86 ? 19.317 -29.649 17.290 1.00 60.44 86 ASP A N 1
ATOM 712 C CA . ASP A 1 86 ? 20.559 -30.346 17.652 1.00 60.44 86 ASP A CA 1
ATOM 713 C C . ASP A 1 86 ? 20.652 -30.633 19.163 1.00 60.44 86 ASP A C 1
ATOM 715 O O . ASP A 1 86 ? 21.120 -31.698 19.573 1.00 60.44 86 ASP A O 1
ATOM 719 N N . GLN A 1 87 ? 20.164 -29.726 20.019 1.00 54.69 87 GLN A N 1
ATOM 720 C CA . GLN A 1 87 ? 20.085 -29.966 21.468 1.00 54.69 87 GLN A CA 1
ATOM 721 C C . GLN A 1 87 ? 19.105 -31.088 21.834 1.00 54.69 87 GLN A C 1
ATOM 723 O O . GLN A 1 87 ? 19.321 -31.791 22.825 1.00 54.69 87 GLN A O 1
ATOM 728 N N . HIS A 1 88 ? 18.049 -31.269 21.041 1.00 51.75 88 HIS A N 1
ATOM 729 C CA . HIS A 1 88 ? 17.039 -32.299 21.265 1.00 51.75 88 HIS A CA 1
ATOM 730 C C . HIS A 1 88 ? 17.478 -33.685 20.755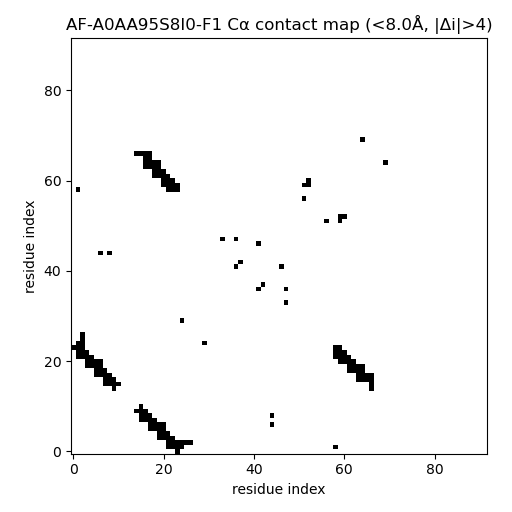 1.00 51.75 88 HIS A C 1
ATOM 732 O O . HIS A 1 88 ? 17.025 -34.694 21.296 1.00 51.75 88 HIS A O 1
ATOM 738 N N . ASP A 1 89 ? 18.381 -33.741 19.769 1.00 49.88 89 ASP A N 1
ATOM 739 C CA . ASP A 1 89 ? 18.971 -34.984 19.242 1.00 49.88 89 ASP A CA 1
ATOM 740 C C . ASP A 1 89 ? 20.148 -35.506 20.091 1.00 49.88 89 ASP A C 1
ATOM 742 O O . ASP A 1 89 ? 20.434 -36.702 20.093 1.00 49.88 89 ASP A O 1
ATOM 746 N N . GLN A 1 90 ? 20.813 -34.648 20.876 1.00 51.81 90 GLN A N 1
ATOM 747 C CA . GLN A 1 90 ? 21.877 -35.061 21.810 1.00 51.81 90 GLN A CA 1
ATOM 748 C C . GLN A 1 90 ? 21.362 -35.593 23.161 1.00 51.81 90 GLN A C 1
ATOM 750 O O . GLN A 1 90 ? 22.162 -35.933 24.032 1.00 51.81 90 GLN A O 1
ATOM 755 N N . THR A 1 91 ? 20.040 -35.666 23.357 1.00 49.09 91 THR A N 1
ATOM 756 C CA . THR A 1 91 ? 19.400 -36.183 24.582 1.00 49.09 91 THR A CA 1
ATOM 757 C C . THR A 1 91 ? 18.861 -37.620 24.448 1.00 49.09 91 THR A C 1
ATOM 759 O O . THR A 1 91 ? 17.859 -37.963 25.080 1.00 49.09 91 THR A O 1
ATOM 762 N N . ILE A 1 92 ? 19.536 -38.476 23.665 1.00 43.91 92 ILE A N 1
ATOM 763 C CA . ILE A 1 92 ? 19.315 -39.940 23.635 1.00 43.91 92 ILE A CA 1
ATOM 764 C C . ILE A 1 92 ? 20.511 -40.677 24.239 1.00 43.91 92 ILE A C 1
ATOM 766 O O . ILE A 1 92 ? 21.649 -40.435 23.781 1.00 43.91 92 ILE A O 1
#

Mean predicted aligned error: 12.76 Å

Nearest PDB structures (foldseek):
  3vn5-assembly1_A  TM=2.927E-01  e=7.457E+00  Aquifex aeolicus VF5

Secondary structure (DSSP, 8-state):
--EEEEEEEE-TTS-EEEEEEEES--HHHHHHHHHHHHHTT---HHHHHHHHHHH-TTT-EEEEEPHHHHHHHHHHHHHHHHHHHHHHHS--

Solvent-accessible surface area (backbone atoms only — not comparable to full-atom values): 5420 Å² total; per-residue (Å²): 118,76,38,80,46,82,46,78,44,79,48,100,83,77,56,61,51,41,37,40,36,37,23,57,59,52,72,72,58,50,50,49,54,52,51,53,47,48,70,71,69,57,80,58,65,67,61,53,50,52,51,47,43,73,77,38,57,95,48,49,45,79,48,80,52,59,65,71,60,51,53,53,50,53,50,52,52,51,52,53,52,52,52,56,50,53,58,62,66,70,72,117

Foldseek 3Di:
DKDWDWDWDDDPVRQIWIKIKIFPDDPVRVVVLVVVCVVVVDDDVVVVLVVCCVVGVVGIDIDTDRVVVVVVVVVVVVVVVVVVVVVVVVPD

Radius of gyration: 18.96 Å; Cα contacts (8 Å, |Δi|>4): 82; chains: 1; bounding box: 36×52×41 Å